Protein AF-A0A7X7R3F4-F1 (afdb_monomer_lite)

pLDDT: mean 77.87, std 14.94, range [39.56, 94.31]

Sequence (97 aa):
MKFFKLNKDDILKIIIDYLAEKNGYNIFRAKAIILQDKNEMRAIVGIDKIDGDIIIDEQLLLKMDSSMDINGGHNNNGLTDEELSQVLDRMIKTGDF

Radius of gyration: 14.48 Å; chains: 1; bounding box: 34×30×41 Å

Secondary structure (DSSP, 8-state):
-------HHHHHHHHHHHHHHHTT-SSEEEEEEEEEETTEEEEEEEEEETT-S----HHHHHHHHHHS--TT-SSS-S--HHHHHHHHHHHHHS---

Foldseek 3Di:
DDDDDDDPVRVLVLVQVLVCVVVVAPAKDKDKDWDDDPPDIDMQMDIDHPPDPDDDDPVVSVVCVVVDDDQDPPPDGDDDPVSVVVSVVVCVVPDPD

Structure (mmCIF, N/CA/C/O backbone):
data_AF-A0A7X7R3F4-F1
#
_entry.id   AF-A0A7X7R3F4-F1
#
loop_
_atom_site.group_PDB
_atom_site.id
_atom_site.type_symbol
_atom_site.label_atom_id
_atom_site.label_alt_id
_atom_site.label_comp_id
_atom_site.label_asym_id
_atom_site.label_entity_id
_atom_site.label_seq_id
_atom_site.pdbx_PDB_ins_code
_atom_site.Cartn_x
_atom_site.Cartn_y
_atom_site.Cartn_z
_atom_site.occupancy
_atom_site.B_iso_or_equiv
_atom_site.auth_seq_id
_atom_site.auth_comp_id
_atom_site.auth_asym_id
_atom_site.auth_atom_id
_atom_site.pdbx_PDB_model_num
ATOM 1 N N . MET A 1 1 ? 8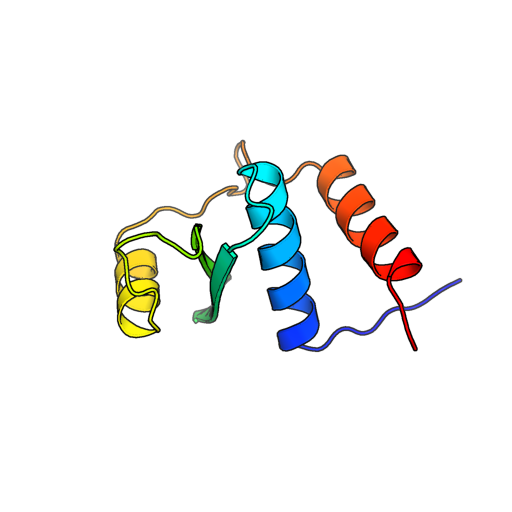.255 9.311 26.977 1.00 57.97 1 MET A N 1
ATOM 2 C CA . MET A 1 1 ? 8.634 9.263 25.550 1.00 57.97 1 MET A CA 1
ATOM 3 C C . MET A 1 1 ? 8.392 7.850 25.057 1.00 57.97 1 MET A C 1
ATOM 5 O O . MET A 1 1 ? 8.812 6.925 25.740 1.00 57.97 1 MET A O 1
ATOM 9 N N . LYS A 1 2 ? 7.649 7.680 23.963 1.00 71.25 2 LYS A N 1
ATOM 10 C CA . LYS A 1 2 ? 7.352 6.369 23.374 1.00 71.25 2 LYS A CA 1
ATOM 11 C C . LYS A 1 2 ? 7.987 6.326 21.986 1.00 71.25 2 LYS A C 1
ATOM 13 O O . LYS A 1 2 ? 7.876 7.304 21.255 1.00 71.25 2 LYS A O 1
ATOM 18 N N . PHE A 1 3 ? 8.661 5.228 21.663 1.00 67.12 3 PHE A N 1
ATOM 19 C CA . PHE A 1 3 ? 9.226 4.974 20.340 1.00 67.12 3 PHE A CA 1
ATOM 20 C C . PHE A 1 3 ? 8.475 3.809 19.710 1.00 67.12 3 PHE A C 1
ATOM 22 O O . PHE A 1 3 ? 8.160 2.842 20.401 1.00 67.12 3 PHE A O 1
ATOM 29 N N . PHE A 1 4 ? 8.232 3.892 18.407 1.00 76.81 4 PHE A N 1
ATOM 30 C CA . PHE A 1 4 ? 7.615 2.831 17.621 1.00 76.81 4 PHE A CA 1
ATOM 31 C C . PHE A 1 4 ? 8.543 2.501 16.454 1.00 76.81 4 PHE A C 1
ATOM 33 O O . PHE A 1 4 ? 9.133 3.399 15.853 1.00 76.81 4 PHE A O 1
ATOM 40 N N . LYS A 1 5 ? 8.702 1.213 16.155 1.00 75.06 5 LYS A N 1
ATOM 41 C CA . LYS A 1 5 ? 9.486 0.720 15.022 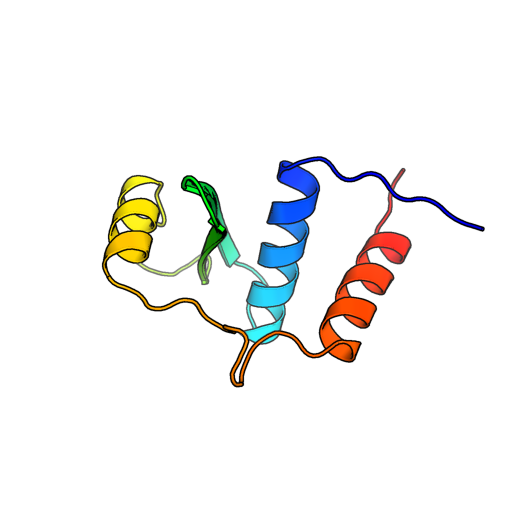1.00 75.06 5 LYS A CA 1
ATOM 42 C C . LYS A 1 5 ? 8.604 -0.250 14.254 1.00 75.06 5 LYS A C 1
ATOM 44 O O . LYS A 1 5 ? 8.206 -1.263 14.815 1.00 75.06 5 LYS A O 1
ATOM 49 N N . LEU A 1 6 ? 8.309 0.085 13.005 1.00 80.44 6 LEU A N 1
ATOM 50 C CA . LEU A 1 6 ? 7.426 -0.685 12.135 1.00 80.44 6 LEU A CA 1
ATOM 51 C C . LEU A 1 6 ? 8.254 -1.322 11.025 1.00 80.44 6 LEU A C 1
ATOM 53 O O . LEU A 1 6 ? 9.182 -0.697 10.501 1.00 80.44 6 LEU A O 1
ATOM 57 N N . ASN A 1 7 ? 7.944 -2.570 10.690 1.00 84.38 7 ASN A N 1
ATOM 58 C CA . ASN A 1 7 ? 8.505 -3.203 9.506 1.00 84.38 7 ASN A CA 1
ATOM 59 C C . ASN A 1 7 ? 7.681 -2.820 8.256 1.00 84.38 7 ASN A C 1
ATOM 61 O O . ASN A 1 7 ? 6.680 -2.108 8.337 1.00 84.38 7 ASN A O 1
ATOM 65 N N . LYS A 1 8 ? 8.123 -3.271 7.078 1.00 85.31 8 LYS A N 1
ATOM 66 C CA . LYS A 1 8 ? 7.450 -2.986 5.802 1.00 85.31 8 LYS A CA 1
ATOM 67 C C . LYS A 1 8 ? 5.990 -3.456 5.784 1.00 85.31 8 LYS A C 1
ATOM 69 O O . LYS A 1 8 ? 5.135 -2.729 5.285 1.00 85.31 8 LYS A O 1
ATOM 74 N N . ASP A 1 9 ? 5.720 -4.649 6.296 1.00 86.25 9 ASP A N 1
ATOM 75 C CA . ASP A 1 9 ? 4.391 -5.256 6.256 1.00 86.25 9 ASP A CA 1
ATOM 76 C C . ASP A 1 9 ? 3.433 -4.531 7.199 1.00 86.25 9 ASP A C 1
ATOM 78 O O . ASP A 1 9 ? 2.295 -4.265 6.817 1.00 86.25 9 ASP A O 1
ATOM 82 N N . ASP A 1 10 ? 3.920 -4.113 8.372 1.00 83.44 10 ASP A N 1
ATOM 83 C CA . ASP A 1 10 ? 3.166 -3.260 9.290 1.00 83.44 10 ASP A CA 1
ATOM 84 C C . ASP A 1 10 ? 2.772 -1.957 8.582 1.00 83.44 10 ASP A C 1
ATOM 86 O O . ASP A 1 10 ? 1.595 -1.611 8.540 1.00 83.44 10 ASP A O 1
ATOM 90 N N . ILE A 1 11 ? 3.736 -1.272 7.949 1.00 83.94 11 ILE A N 1
ATOM 91 C CA . ILE A 1 11 ? 3.505 -0.025 7.199 1.00 83.94 11 ILE A CA 1
ATOM 92 C C . ILE A 1 11 ? 2.435 -0.218 6.120 1.00 83.94 11 ILE A C 1
ATOM 94 O O . ILE A 1 11 ? 1.509 0.584 6.011 1.00 83.94 11 ILE A O 1
ATOM 98 N N . LEU A 1 12 ? 2.532 -1.285 5.328 1.00 87.75 12 LEU A N 1
ATOM 99 C CA . LEU A 1 12 ? 1.576 -1.545 4.255 1.00 87.75 12 LEU A CA 1
ATOM 100 C C . LEU A 1 12 ? 0.186 -1.906 4.779 1.00 87.75 12 LEU A C 1
ATOM 102 O O . LEU A 1 12 ? -0.804 -1.423 4.229 1.00 87.75 12 LEU A O 1
ATOM 106 N N . LYS A 1 13 ? 0.100 -2.710 5.843 1.00 85.69 13 LYS A N 1
ATOM 107 C CA . LYS A 1 13 ? -1.170 -3.069 6.482 1.00 85.69 13 LYS A CA 1
ATOM 108 C C . LYS A 1 13 ? -1.919 -1.821 6.942 1.00 85.69 13 LYS A C 1
ATOM 110 O O . LYS A 1 13 ? -3.105 -1.689 6.673 1.00 85.69 13 LYS A O 1
ATOM 115 N N . ILE A 1 14 ? -1.208 -0.881 7.557 1.00 81.88 14 ILE A N 1
ATOM 116 C CA . ILE A 1 14 ? -1.767 0.387 8.037 1.00 81.88 14 ILE A CA 1
ATOM 117 C C . ILE A 1 14 ? -2.384 1.191 6.895 1.00 81.88 14 ILE A C 1
ATOM 119 O O . ILE A 1 14 ? -3.509 1.676 7.005 1.00 81.88 14 ILE A O 1
ATOM 123 N N . ILE A 1 15 ? -1.646 1.326 5.792 1.00 84.00 15 ILE A N 1
ATOM 124 C CA . ILE A 1 15 ? -2.109 2.076 4.623 1.00 84.00 15 ILE A CA 1
ATOM 125 C C . ILE A 1 15 ? -3.343 1.394 4.023 1.00 84.00 15 ILE A C 1
ATOM 127 O O . ILE A 1 15 ? -4.315 2.069 3.689 1.00 84.00 15 ILE A O 1
ATOM 131 N N . ILE A 1 16 ? -3.324 0.063 3.914 1.00 89.44 16 ILE A N 1
ATOM 132 C CA . ILE A 1 16 ? -4.449 -0.728 3.409 1.00 89.44 16 ILE A CA 1
ATOM 133 C C . ILE A 1 16 ? -5.695 -0.529 4.274 1.00 89.44 16 ILE A C 1
ATOM 135 O O . ILE A 1 16 ? -6.747 -0.192 3.735 1.00 89.44 16 ILE A O 1
ATOM 139 N N . ASP A 1 17 ? -5.582 -0.717 5.589 1.00 86.38 17 ASP A N 1
ATOM 140 C CA . ASP A 1 17 ? -6.724 -0.660 6.506 1.00 86.38 17 ASP A CA 1
ATOM 141 C C . ASP A 1 17 ? -7.360 0.740 6.489 1.00 86.38 17 ASP A C 1
ATOM 143 O O . ASP A 1 17 ? -8.580 0.874 6.375 1.00 86.38 17 ASP A O 1
ATOM 147 N N . TYR A 1 18 ? -6.533 1.791 6.493 1.00 83.12 18 TYR A N 1
ATOM 148 C CA . TYR A 1 18 ? -7.007 3.167 6.358 1.00 83.12 18 TYR A CA 1
ATOM 149 C C . TYR A 1 18 ? -7.753 3.406 5.038 1.00 83.12 18 TYR A C 1
ATOM 151 O O . TYR A 1 18 ? -8.852 3.966 5.025 1.00 83.12 18 TYR A O 1
ATOM 159 N N . LEU A 1 19 ? -7.161 3.002 3.911 1.00 84.69 19 LEU A N 1
ATOM 160 C CA . LEU A 1 19 ? -7.760 3.220 2.598 1.00 84.69 19 LEU A CA 1
ATOM 161 C C . LEU A 1 19 ? -9.054 2.415 2.434 1.00 84.69 19 LEU A C 1
ATOM 163 O O . LEU A 1 19 ? -10.008 2.925 1.850 1.00 84.69 19 LEU A O 1
ATOM 167 N N . ALA A 1 20 ? -9.118 1.190 2.955 1.00 87.81 20 ALA A N 1
ATOM 168 C CA . ALA A 1 20 ? -10.333 0.385 2.935 1.00 87.81 20 ALA A CA 1
ATOM 169 C C . ALA A 1 20 ? -11.471 1.077 3.693 1.00 87.81 20 ALA A C 1
ATOM 171 O O . ALA A 1 20 ? -12.569 1.224 3.154 1.00 87.81 20 ALA A O 1
ATOM 172 N N . GLU A 1 21 ? -11.196 1.584 4.894 1.00 85.25 21 GLU A N 1
ATOM 173 C CA . GLU A 1 21 ? -12.187 2.309 5.682 1.00 85.25 21 GLU A CA 1
ATOM 174 C C . GLU A 1 21 ? -12.633 3.608 5.005 1.00 85.25 21 GLU A C 1
ATOM 176 O O . GLU A 1 21 ? -13.835 3.862 4.903 1.00 85.25 21 GLU A O 1
ATOM 181 N N . LYS A 1 22 ? -11.692 4.398 4.470 1.00 82.06 22 LYS A N 1
ATOM 182 C CA . LYS A 1 22 ? -12.002 5.633 3.730 1.00 82.06 22 LYS A CA 1
ATOM 183 C C . LYS A 1 22 ? -12.927 5.373 2.536 1.00 82.06 22 LYS A C 1
ATOM 185 O O . LYS A 1 22 ? -13.738 6.229 2.193 1.00 82.06 22 LYS A O 1
ATOM 190 N N . ASN A 1 23 ? -12.825 4.194 1.922 1.00 82.75 23 ASN A N 1
ATOM 191 C CA . ASN A 1 23 ? -13.665 3.766 0.802 1.00 82.75 23 ASN A CA 1
ATOM 192 C C . ASN A 1 23 ? -14.913 2.964 1.236 1.00 82.75 23 ASN A C 1
ATOM 194 O O . ASN A 1 23 ? -15.651 2.469 0.386 1.00 82.75 23 ASN A O 1
ATOM 198 N N . GLY A 1 24 ? -15.184 2.843 2.542 1.00 87.00 24 GLY A N 1
ATOM 199 C CA . GLY A 1 24 ? -16.367 2.160 3.073 1.00 87.00 24 GLY A CA 1
ATOM 200 C C . GLY A 1 24 ? -16.342 0.638 2.905 1.00 87.00 24 GLY A C 1
ATOM 201 O O . GLY A 1 24 ? -17.397 -0.000 2.845 1.00 87.00 24 GLY A O 1
ATOM 202 N N . TYR A 1 25 ? -15.156 0.039 2.800 1.00 86.00 25 TYR A N 1
ATOM 203 C CA . TYR A 1 25 ? -14.996 -1.401 2.662 1.00 86.00 25 TYR A CA 1
ATOM 204 C C . TYR A 1 25 ? -14.815 -2.081 4.022 1.00 86.00 25 TYR A C 1
ATOM 206 O O . TYR A 1 25 ? -13.745 -2.040 4.620 1.00 86.00 25 TYR A O 1
ATOM 214 N N . ASN A 1 26 ? -15.860 -2.773 4.482 1.00 83.38 26 ASN A N 1
ATOM 215 C CA . ASN A 1 26 ? -15.808 -3.571 5.716 1.00 83.38 26 ASN A CA 1
ATOM 216 C C . ASN A 1 26 ? -15.133 -4.938 5.519 1.00 83.38 26 ASN A C 1
ATOM 218 O O . ASN A 1 26 ? -14.520 -5.469 6.438 1.00 83.38 26 ASN A O 1
ATOM 222 N N . ILE A 1 27 ? -15.282 -5.527 4.330 1.00 87.56 27 ILE A N 1
ATOM 223 C CA . ILE A 1 27 ? -14.652 -6.790 3.935 1.00 87.56 27 ILE A CA 1
ATOM 224 C C . ILE A 1 27 ? -14.070 -6.563 2.547 1.00 87.56 27 ILE A C 1
ATOM 226 O O . ILE A 1 27 ? -14.798 -6.257 1.600 1.00 87.56 27 ILE A O 1
ATOM 230 N N . PHE A 1 28 ? -12.755 -6.685 2.436 1.00 91.69 28 PHE A N 1
ATOM 231 C CA . PHE A 1 28 ? -12.023 -6.326 1.233 1.00 91.69 28 PHE A CA 1
ATOM 232 C C . PHE A 1 28 ? -10.901 -7.313 0.956 1.00 91.69 28 PHE A C 1
ATOM 234 O O . PHE A 1 28 ? -10.462 -8.069 1.823 1.00 91.69 28 PHE A O 1
ATOM 241 N N . ARG A 1 29 ? -10.418 -7.262 -0.278 1.00 91.44 29 ARG A N 1
ATOM 242 C CA . ARG A 1 29 ? -9.119 -7.800 -0.661 1.00 91.44 29 ARG A CA 1
ATOM 243 C C . ARG A 1 29 ? -8.210 -6.636 -1.008 1.00 91.44 29 ARG A C 1
ATOM 245 O O . ARG A 1 29 ? -8.649 -5.633 -1.570 1.00 91.44 29 ARG A O 1
ATOM 252 N N . ALA A 1 30 ? -6.939 -6.777 -0.680 1.00 92.19 30 ALA A N 1
ATOM 253 C CA . ALA A 1 30 ? -5.954 -5.763 -0.985 1.00 92.19 30 ALA A CA 1
ATOM 254 C C . ALA A 1 30 ? -4.618 -6.401 -1.332 1.00 92.19 30 ALA A C 1
ATOM 256 O O . ALA A 1 30 ? -4.277 -7.484 -0.850 1.00 92.19 30 ALA A O 1
ATOM 257 N N . LYS A 1 31 ? -3.848 -5.689 -2.146 1.00 93.25 31 LYS A N 1
ATOM 258 C CA . LYS A 1 31 ? -2.431 -5.958 -2.347 1.00 93.25 31 LYS A CA 1
ATOM 259 C C . LYS A 1 31 ? -1.700 -4.631 -2.383 1.00 93.25 31 LYS A C 1
ATOM 261 O O . LYS A 1 31 ? -2.180 -3.670 -2.982 1.00 93.25 31 LYS A O 1
ATOM 266 N N . ALA A 1 32 ? -0.540 -4.593 -1.747 1.00 92.56 32 ALA A N 1
ATOM 267 C CA . ALA A 1 32 ? 0.306 -3.418 -1.734 1.00 92.56 32 ALA A CA 1
ATOM 268 C C . ALA A 1 32 ? 1.758 -3.786 -2.019 1.00 92.56 32 ALA A C 1
ATOM 270 O O . ALA A 1 32 ? 2.233 -4.847 -1.613 1.00 92.56 32 ALA A O 1
ATOM 271 N N . ILE A 1 33 ? 2.463 -2.883 -2.692 1.00 92.50 33 ILE A N 1
ATOM 272 C CA . ILE A 1 33 ? 3.905 -2.958 -2.914 1.00 92.50 33 ILE A CA 1
ATOM 273 C C . ILE A 1 33 ? 4.545 -1.617 -2.568 1.00 92.50 33 ILE A C 1
ATOM 275 O O . ILE A 1 33 ? 3.938 -0.567 -2.757 1.00 92.50 33 ILE A O 1
ATOM 279 N N . ILE A 1 34 ? 5.782 -1.662 -2.074 1.00 90.94 34 ILE A N 1
ATOM 280 C CA . ILE A 1 34 ? 6.638 -0.477 -1.965 1.00 90.94 34 ILE A CA 1
ATOM 281 C C . ILE A 1 34 ? 7.641 -0.542 -3.100 1.00 90.94 34 ILE A C 1
ATOM 283 O O . ILE A 1 34 ? 8.368 -1.533 -3.214 1.00 90.94 34 ILE A O 1
ATOM 287 N N . LEU A 1 35 ? 7.684 0.520 -3.893 1.00 89.88 35 LEU A N 1
ATOM 288 C CA . LEU A 1 35 ? 8.704 0.755 -4.897 1.00 89.88 35 LEU A CA 1
ATOM 289 C C . LEU A 1 35 ? 9.612 1.887 -4.436 1.00 89.88 35 LEU A C 1
ATOM 291 O O . LEU A 1 35 ? 9.184 2.831 -3.771 1.00 89.88 35 LEU A O 1
ATOM 295 N N . GLN A 1 36 ? 10.879 1.777 -4.805 1.00 86.44 36 GLN A N 1
ATOM 296 C CA . GLN A 1 36 ? 11.870 2.808 -4.565 1.00 86.44 36 GLN A CA 1
ATOM 297 C C . GLN A 1 36 ? 12.622 3.055 -5.866 1.00 86.44 36 GLN A C 1
ATOM 299 O O . GLN A 1 36 ? 13.256 2.144 -6.397 1.00 86.44 36 GLN A O 1
ATOM 304 N N . ASP A 1 37 ? 12.542 4.285 -6.364 1.00 84.00 37 ASP A N 1
ATOM 305 C CA . ASP A 1 37 ? 13.487 4.805 -7.349 1.00 84.00 37 ASP A CA 1
ATOM 306 C C . ASP A 1 37 ? 14.473 5.749 -6.640 1.00 84.00 37 ASP A C 1
ATOM 308 O O . ASP A 1 37 ? 14.288 6.094 -5.471 1.00 84.00 37 ASP A O 1
ATOM 312 N N . LYS A 1 38 ? 15.546 6.149 -7.325 1.00 76.88 38 LYS A N 1
ATOM 313 C CA . LYS A 1 38 ? 16.716 6.861 -6.786 1.00 76.88 38 LYS A CA 1
ATOM 314 C C . LYS A 1 38 ? 16.383 7.996 -5.813 1.00 76.88 38 LYS A C 1
ATOM 316 O O . LYS A 1 38 ? 17.141 8.191 -4.868 1.00 76.88 38 LYS A O 1
ATOM 321 N N . ASN A 1 39 ? 15.273 8.706 -6.026 1.00 76.50 39 ASN A N 1
ATOM 322 C CA . ASN A 1 39 ? 14.890 9.873 -5.232 1.00 76.50 39 ASN A CA 1
ATOM 323 C C . ASN A 1 39 ? 13.525 9.757 -4.539 1.00 76.50 39 ASN A C 1
ATOM 325 O O . ASN A 1 39 ? 13.160 10.672 -3.806 1.00 76.50 39 ASN A O 1
ATOM 329 N N . GLU A 1 40 ? 12.764 8.681 -4.753 1.00 80.31 40 GLU A N 1
ATOM 330 C CA . GLU A 1 40 ? 11.389 8.601 -4.257 1.00 80.31 40 GLU A CA 1
ATOM 331 C C . GLU A 1 40 ? 10.992 7.171 -3.889 1.00 80.31 40 GLU A C 1
ATOM 333 O O . GLU A 1 40 ? 11.132 6.231 -4.677 1.00 80.31 40 GLU A O 1
ATOM 338 N N . MET A 1 41 ? 10.476 7.024 -2.669 1.00 84.31 41 MET A N 1
ATOM 339 C CA . MET A 1 41 ? 9.819 5.813 -2.199 1.00 84.31 41 MET A CA 1
ATOM 340 C C . MET A 1 41 ? 8.313 6.034 -2.244 1.00 84.31 41 MET A C 1
ATOM 342 O O . MET A 1 41 ? 7.822 7.043 -1.746 1.00 84.31 41 MET A O 1
ATOM 346 N N . ARG A 1 42 ? 7.582 5.072 -2.799 1.00 86.12 42 ARG A N 1
ATOM 347 C CA . ARG A 1 42 ? 6.125 5.139 -2.923 1.00 86.12 42 ARG A CA 1
ATOM 348 C C . ARG A 1 42 ? 5.493 3.778 -2.686 1.00 86.12 42 ARG A C 1
ATOM 350 O O . ARG A 1 42 ? 6.079 2.743 -3.006 1.00 86.12 42 ARG A O 1
ATOM 357 N N . ALA A 1 43 ? 4.299 3.790 -2.110 1.00 88.94 43 ALA A N 1
ATOM 358 C CA . ALA A 1 43 ? 3.473 2.604 -1.955 1.00 88.94 43 ALA A CA 1
ATOM 359 C C . ALA A 1 43 ? 2.365 2.621 -3.010 1.00 88.94 43 ALA A C 1
ATOM 361 O O . ALA A 1 43 ? 1.651 3.613 -3.134 1.00 88.94 43 ALA A O 1
ATOM 362 N N . ILE A 1 44 ? 2.203 1.518 -3.736 1.00 91.38 44 ILE A N 1
ATOM 363 C CA . ILE A 1 44 ? 1.060 1.303 -4.624 1.00 91.38 44 ILE A CA 1
ATOM 364 C C . ILE A 1 44 ? 0.155 0.291 -3.949 1.00 91.38 44 ILE A C 1
ATOM 366 O O . ILE A 1 44 ? 0.591 -0.817 -3.632 1.00 91.38 44 ILE A O 1
ATOM 370 N N . VAL A 1 45 ? -1.092 0.689 -3.717 1.00 91.31 45 VAL A N 1
ATOM 371 C CA . VAL A 1 45 ? -2.082 -0.106 -2.996 1.00 91.31 45 VAL A CA 1
ATOM 372 C C . VAL A 1 45 ? -3.316 -0.260 -3.868 1.00 91.31 45 VAL A C 1
ATOM 374 O O . VAL A 1 45 ? -3.950 0.724 -4.238 1.00 91.31 45 VAL A O 1
ATOM 377 N N . GLY A 1 46 ? -3.655 -1.503 -4.190 1.00 92.75 46 GLY A N 1
ATOM 378 C CA . GLY A 1 46 ? -4.938 -1.852 -4.782 1.00 92.75 46 GLY A CA 1
ATOM 379 C C . GLY A 1 46 ? -5.860 -2.387 -3.697 1.00 92.75 46 GLY A C 1
ATOM 380 O O . GLY A 1 46 ? -5.457 -3.273 -2.939 1.00 92.75 46 GLY A O 1
ATOM 381 N N . ILE A 1 47 ? -7.086 -1.870 -3.640 1.00 91.56 47 ILE A N 1
ATOM 382 C CA . ILE A 1 47 ? -8.136 -2.331 -2.727 1.00 91.56 47 ILE A CA 1
ATOM 383 C C . ILE A 1 47 ? -9.425 -2.478 -3.516 1.00 91.56 47 ILE A C 1
ATOM 385 O O . ILE A 1 47 ? -9.785 -1.597 -4.294 1.00 91.56 47 ILE A O 1
ATOM 389 N N . ASP A 1 48 ? -10.111 -3.587 -3.293 1.00 91.62 48 ASP A N 1
ATOM 390 C CA . ASP A 1 48 ? -11.412 -3.861 -3.883 1.00 91.62 48 ASP A CA 1
ATOM 391 C C . ASP A 1 48 ? -12.275 -4.634 -2.883 1.00 91.62 48 ASP A C 1
ATOM 393 O O . ASP A 1 48 ? -11.770 -5.242 -1.929 1.00 91.62 48 ASP A O 1
ATOM 397 N N . LYS A 1 49 ? -13.588 -4.631 -3.101 1.00 89.25 49 LYS A N 1
ATOM 398 C CA . LYS A 1 49 ? -14.502 -5.468 -2.329 1.00 89.25 49 LYS A CA 1
ATOM 399 C C . LYS A 1 49 ? -14.146 -6.940 -2.521 1.00 89.25 49 LYS A C 1
ATOM 401 O O . LYS A 1 49 ? -13.599 -7.345 -3.549 1.00 89.25 49 LYS A O 1
ATOM 406 N N . ILE A 1 50 ? -14.465 -7.758 -1.521 1.00 87.44 50 ILE A N 1
ATOM 407 C CA . ILE A 1 50 ? -14.171 -9.196 -1.566 1.00 87.44 50 ILE A CA 1
ATOM 408 C C . ILE A 1 50 ? -14.859 -9.906 -2.746 1.00 87.44 50 ILE A C 1
ATOM 410 O O . ILE A 1 50 ? -14.319 -10.871 -3.280 1.00 87.44 50 ILE A O 1
ATOM 414 N N . ASP A 1 51 ? -16.019 -9.395 -3.160 1.00 86.75 51 ASP A N 1
ATOM 415 C CA . ASP A 1 51 ? -16.866 -9.873 -4.253 1.00 86.75 51 ASP A CA 1
ATOM 416 C C . ASP A 1 51 ? -16.638 -9.128 -5.576 1.00 86.75 51 ASP A C 1
ATOM 418 O O . ASP A 1 51 ? -17.387 -9.331 -6.527 1.00 86.75 51 ASP A O 1
ATOM 422 N N . GLY A 1 52 ? -15.617 -8.271 -5.660 1.00 82.31 52 GLY A N 1
ATOM 423 C CA . GLY A 1 52 ? -15.288 -7.593 -6.906 1.00 82.31 52 GLY A CA 1
ATOM 424 C C . GLY A 1 52 ? -14.763 -8.557 -7.976 1.00 82.31 52 GLY A C 1
ATOM 425 O O . GLY A 1 52 ? -14.235 -9.641 -7.687 1.00 82.31 52 GLY A O 1
ATOM 426 N N . ASP A 1 53 ? -14.756 -8.102 -9.225 1.00 85.88 53 ASP A N 1
ATOM 427 C CA . ASP A 1 53 ? -14.276 -8.891 -10.369 1.00 85.88 53 ASP A CA 1
ATOM 428 C C . ASP A 1 53 ? -12.770 -8.715 -10.655 1.00 85.88 53 ASP A C 1
ATOM 430 O O . ASP A 1 53 ? -12.180 -9.469 -11.430 1.00 85.88 53 ASP A O 1
ATOM 434 N N . ILE A 1 54 ? -12.115 -7.728 -10.032 1.00 87.94 54 ILE A N 1
ATOM 435 C CA . ILE A 1 54 ? -10.726 -7.358 -10.336 1.00 87.94 54 ILE A CA 1
ATOM 436 C C . ILE A 1 54 ? -9.720 -8.150 -9.495 1.00 87.94 54 ILE A C 1
ATOM 438 O O . ILE A 1 54 ? -9.552 -7.932 -8.297 1.00 87.94 54 ILE A O 1
ATOM 442 N N . ILE A 1 55 ? -8.935 -9.007 -10.140 1.00 88.25 55 ILE A N 1
ATOM 443 C CA . ILE A 1 55 ? -7.797 -9.650 -9.477 1.00 88.25 55 ILE A CA 1
ATOM 444 C C . ILE A 1 55 ? -6.680 -8.617 -9.275 1.00 88.25 55 ILE A C 1
ATOM 446 O O . ILE A 1 55 ? -6.029 -8.192 -10.229 1.00 88.25 55 ILE A O 1
ATOM 450 N N . ILE A 1 56 ? -6.447 -8.226 -8.020 1.00 91.56 56 ILE A N 1
ATOM 451 C CA . ILE A 1 56 ? -5.365 -7.309 -7.649 1.00 91.56 56 ILE A CA 1
ATOM 452 C C . ILE A 1 56 ? -4.074 -8.110 -7.440 1.00 91.56 56 ILE A C 1
ATOM 454 O O . ILE A 1 56 ? -3.817 -8.644 -6.359 1.00 91.56 56 ILE A O 1
ATOM 458 N N . ASP A 1 57 ? -3.249 -8.191 -8.482 1.00 93.25 57 ASP A N 1
ATOM 459 C CA . ASP A 1 57 ? -1.932 -8.827 -8.434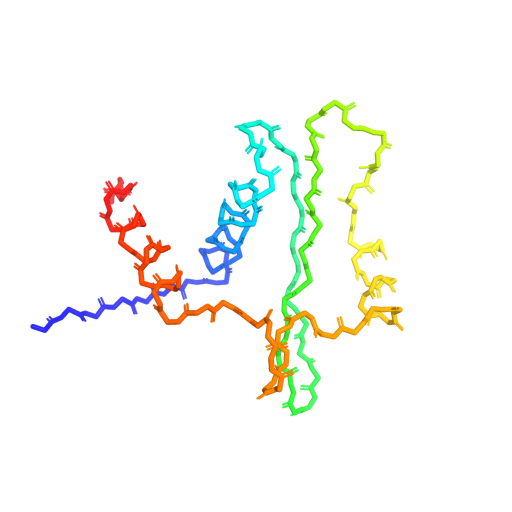 1.00 93.25 57 ASP A CA 1
ATOM 460 C C . ASP A 1 57 ? -0.776 -7.817 -8.549 1.00 93.25 57 ASP A C 1
ATOM 462 O O . ASP A 1 57 ? -0.972 -6.612 -8.661 1.00 93.25 57 ASP A O 1
ATOM 466 N N . GLU A 1 58 ? 0.463 -8.306 -8.471 1.00 92.44 58 GLU A N 1
ATOM 467 C CA . GLU A 1 58 ? 1.641 -7.429 -8.506 1.00 92.44 58 GLU A CA 1
ATOM 468 C C . GLU A 1 58 ? 1.866 -6.797 -9.882 1.00 92.44 58 GLU A C 1
ATOM 470 O O . GLU A 1 58 ? 2.285 -5.646 -9.963 1.00 92.44 58 GLU A O 1
ATOM 475 N N . GLN A 1 59 ? 1.544 -7.509 -10.966 1.00 93.75 59 GLN A N 1
ATOM 476 C CA . GLN A 1 59 ? 1.692 -6.974 -12.318 1.00 93.75 59 GLN A CA 1
ATOM 477 C C . GLN A 1 59 ? 0.727 -5.816 -12.554 1.00 93.75 59 GLN A C 1
ATOM 479 O O . GLN A 1 59 ? 1.093 -4.835 -13.200 1.00 93.75 59 GLN A O 1
ATOM 484 N N . LEU A 1 60 ? -0.492 -5.911 -12.021 1.00 94.31 60 LEU A N 1
ATOM 485 C CA . LEU A 1 60 ? -1.453 -4.823 -12.042 1.00 94.31 60 LEU A CA 1
ATOM 486 C C . LEU A 1 60 ? -0.912 -3.609 -11.283 1.00 94.31 60 LEU A C 1
ATOM 488 O O . LEU A 1 60 ? -0.938 -2.513 -11.832 1.00 94.31 60 LEU A O 1
ATOM 492 N N . LEU A 1 61 ? -0.365 -3.791 -10.077 1.00 94.12 61 LEU A N 1
ATOM 493 C CA . LEU A 1 61 ? 0.195 -2.679 -9.298 1.00 94.12 61 LEU A CA 1
ATOM 494 C C . LEU A 1 61 ? 1.377 -2.001 -10.009 1.00 94.12 61 LEU A C 1
ATOM 496 O O . LEU A 1 61 ? 1.440 -0.776 -10.041 1.00 94.12 61 LEU A O 1
ATOM 500 N N . LEU A 1 62 ? 2.269 -2.769 -10.642 1.00 93.69 62 LEU A N 1
ATOM 501 C CA . LEU A 1 62 ? 3.378 -2.221 -11.437 1.00 93.69 62 LEU A CA 1
ATOM 502 C C . LEU A 1 62 ? 2.895 -1.455 -12.679 1.00 93.69 62 LEU A C 1
ATOM 504 O O . LEU A 1 62 ? 3.484 -0.444 -13.056 1.00 93.69 62 LEU A O 1
ATOM 508 N N . LYS A 1 63 ? 1.813 -1.914 -13.320 1.00 93.94 63 LYS A N 1
ATOM 509 C CA . LYS A 1 63 ? 1.182 -1.168 -14.420 1.00 93.94 63 LYS A CA 1
ATOM 510 C C . LYS A 1 63 ? 0.579 0.137 -13.919 1.00 93.94 63 LYS A C 1
ATOM 512 O O . LYS A 1 63 ? 0.787 1.165 -14.555 1.00 93.94 63 LYS A O 1
ATOM 517 N N . MET A 1 64 ? -0.135 0.089 -12.791 1.00 92.50 64 MET A N 1
ATOM 518 C CA . MET A 1 64 ? -0.747 1.271 -12.186 1.00 92.50 64 MET A CA 1
ATOM 519 C C . MET A 1 64 ? 0.308 2.317 -11.857 1.00 92.50 64 MET A C 1
ATOM 521 O O . MET A 1 64 ? 0.149 3.445 -12.302 1.00 92.50 64 MET A O 1
ATOM 525 N N . ASP A 1 65 ? 1.421 1.922 -11.237 1.00 90.38 65 ASP A N 1
ATOM 526 C CA . ASP A 1 65 ? 2.568 2.791 -10.948 1.00 90.38 65 ASP A CA 1
ATOM 527 C C . ASP A 1 65 ? 3.044 3.620 -12.153 1.00 90.38 65 ASP A C 1
ATOM 529 O O . ASP A 1 65 ? 3.353 4.798 -12.024 1.00 90.38 65 ASP A O 1
ATOM 533 N N . SER A 1 66 ? 3.072 3.016 -13.343 1.00 87.50 66 SER A N 1
ATOM 534 C CA . SER A 1 66 ? 3.518 3.688 -14.572 1.00 87.50 66 SER A CA 1
ATOM 535 C C . SER A 1 66 ? 2.438 4.555 -15.232 1.00 87.50 66 SER A C 1
ATOM 537 O O . SER A 1 66 ? 2.737 5.303 -16.160 1.00 87.50 66 SER A O 1
ATOM 539 N N . SER A 1 67 ? 1.177 4.403 -14.821 1.00 89.00 67 SER A N 1
ATOM 540 C CA . SER A 1 67 ? 0.007 5.006 -15.476 1.00 89.00 67 SER A CA 1
ATOM 541 C C . SER A 1 67 ? -0.786 5.972 -14.597 1.00 89.00 67 SER A C 1
ATOM 543 O O . SER A 1 67 ? -1.697 6.625 -15.101 1.00 89.00 67 SER A O 1
ATOM 5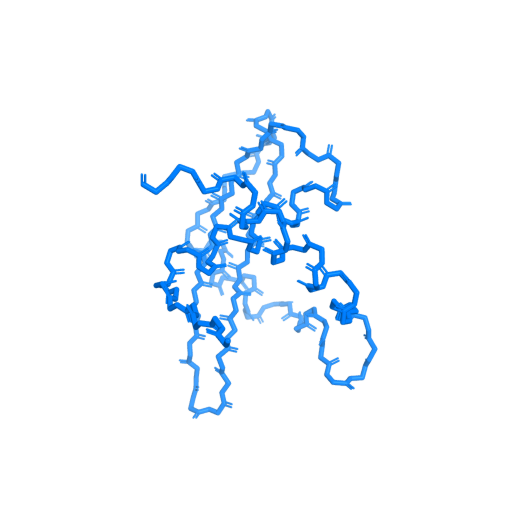45 N N . MET A 1 68 ? -0.477 6.037 -13.302 1.00 83.81 68 MET A N 1
ATOM 546 C CA . MET A 1 68 ? -1.180 6.864 -12.329 1.00 83.81 68 MET A CA 1
ATOM 547 C C . MET A 1 68 ? -0.248 7.916 -11.739 1.00 83.81 68 MET A C 1
ATOM 549 O O . MET A 1 68 ? 0.917 7.641 -11.458 1.00 83.81 68 MET A O 1
ATOM 553 N N . ASP A 1 69 ? -0.791 9.104 -11.501 1.00 80.88 69 ASP A N 1
ATOM 554 C CA . ASP A 1 69 ? -0.100 10.123 -10.723 1.00 80.88 69 ASP A CA 1
ATOM 555 C C . ASP A 1 69 ? -0.072 9.741 -9.234 1.00 80.88 69 ASP A C 1
ATOM 557 O O . ASP A 1 69 ? -0.898 8.965 -8.740 1.00 80.88 69 ASP A O 1
ATOM 561 N N . ILE A 1 70 ? 0.877 10.318 -8.494 1.00 77.81 70 ILE A N 1
ATOM 562 C CA . ILE A 1 70 ? 0.959 10.134 -7.044 1.00 77.81 70 ILE A CA 1
ATOM 563 C C . ILE A 1 70 ? -0.254 10.788 -6.382 1.00 77.81 70 ILE A C 1
ATOM 565 O O . ILE A 1 70 ? -0.429 12.009 -6.408 1.00 77.81 70 ILE A O 1
ATOM 569 N N . ASN A 1 71 ? -1.055 9.964 -5.711 1.00 69.62 71 ASN A N 1
ATOM 570 C CA . ASN A 1 71 ? -2.119 10.445 -4.843 1.00 69.62 71 ASN A CA 1
ATOM 571 C C . ASN A 1 71 ? -1.498 11.141 -3.623 1.00 69.62 71 ASN A C 1
ATOM 573 O O . ASN A 1 71 ? -0.856 10.493 -2.798 1.00 69.62 71 ASN A O 1
ATOM 577 N N . GLY A 1 72 ? -1.698 12.455 -3.504 1.00 58.47 72 GLY A N 1
ATOM 578 C CA . GLY A 1 72 ? -1.264 13.224 -2.337 1.00 58.47 72 GLY A CA 1
ATOM 579 C C . GLY A 1 72 ? 0.146 13.812 -2.395 1.00 58.47 72 GLY A C 1
ATOM 580 O O . GLY A 1 72 ? 0.773 13.972 -1.350 1.00 58.47 72 GLY A O 1
ATOM 581 N N . GLY A 1 73 ? 0.643 14.160 -3.588 1.00 52.16 73 GLY A N 1
ATOM 582 C CA . GLY A 1 73 ? 1.870 14.953 -3.725 1.00 52.16 73 GLY A CA 1
ATOM 583 C C . GLY A 1 73 ? 1.816 16.277 -2.943 1.00 52.16 73 GLY A C 1
ATOM 584 O O . GLY A 1 73 ? 0.741 16.758 -2.590 1.00 52.16 73 GLY A O 1
ATOM 585 N N . HIS A 1 74 ? 2.984 16.892 -2.706 1.00 49.34 74 HIS A N 1
ATOM 586 C CA . HIS A 1 74 ? 3.199 18.113 -1.896 1.00 49.34 74 HIS A CA 1
ATOM 587 C C . HIS A 1 74 ? 2.283 19.325 -2.208 1.00 49.34 74 HIS A C 1
ATOM 589 O O . HIS A 1 74 ? 2.304 20.304 -1.467 1.00 49.34 74 HIS A O 1
ATOM 595 N N . ASN A 1 75 ? 1.468 19.262 -3.263 1.00 49.12 75 ASN A N 1
ATOM 596 C CA . ASN A 1 75 ? 0.451 20.241 -3.619 1.00 49.12 75 ASN A CA 1
ATOM 597 C C . ASN A 1 75 ? -0.943 19.579 -3.654 1.00 49.12 75 ASN A C 1
ATOM 599 O O . ASN A 1 75 ? -1.421 19.198 -4.717 1.00 49.12 75 ASN A O 1
ATOM 603 N N . ASN A 1 76 ? -1.594 19.528 -2.488 1.00 52.94 76 ASN A N 1
ATOM 604 C CA . ASN A 1 76 ? -3.015 19.228 -2.246 1.00 52.94 76 ASN A CA 1
ATOM 605 C C . ASN A 1 76 ? -3.531 17.799 -2.535 1.00 52.94 76 ASN A C 1
ATOM 607 O O . ASN A 1 76 ? -3.483 17.303 -3.655 1.00 52.94 76 ASN A O 1
ATOM 611 N N . ASN A 1 77 ? -4.185 17.234 -1.506 1.00 51.91 77 ASN A N 1
ATOM 612 C CA . ASN A 1 77 ? -4.984 15.989 -1.453 1.00 51.91 77 ASN A CA 1
ATOM 613 C C . ASN A 1 77 ? -4.279 14.715 -0.941 1.00 51.91 77 ASN A C 1
ATOM 615 O O . ASN A 1 77 ? -4.701 13.605 -1.263 1.00 51.91 77 ASN A O 1
ATOM 619 N N . GLY A 1 78 ? -3.233 14.857 -0.121 1.00 54.97 78 GLY A N 1
ATOM 620 C CA . GLY A 1 78 ? -2.712 13.763 0.710 1.00 54.97 78 GLY A CA 1
ATOM 621 C C . GLY A 1 78 ? -3.514 13.568 2.000 1.00 54.97 78 GLY A C 1
ATOM 622 O O . GLY A 1 78 ? -4.489 14.279 2.243 1.00 54.97 78 GLY A O 1
ATOM 623 N N . LEU A 1 79 ? -3.090 12.607 2.828 1.00 55.75 79 LEU A N 1
ATOM 624 C CA . LEU A 1 79 ? -3.597 12.471 4.194 1.00 55.75 79 LEU A CA 1
ATOM 625 C C . LEU A 1 79 ? -3.341 13.756 4.973 1.00 55.75 79 LEU A C 1
ATOM 627 O O . LEU A 1 79 ? -2.216 14.255 4.969 1.00 55.75 79 LEU A O 1
ATOM 631 N N . THR A 1 80 ? -4.355 14.271 5.660 1.00 64.75 80 THR A N 1
ATOM 632 C CA . THR A 1 80 ? -4.122 15.336 6.636 1.00 64.75 80 THR A CA 1
ATOM 633 C C . THR A 1 80 ? -3.355 14.782 7.838 1.00 64.75 80 THR A C 1
ATOM 635 O O . THR A 1 80 ? -3.424 13.589 8.146 1.00 64.75 80 THR A O 1
ATOM 638 N N . ASP A 1 81 ? -2.654 15.652 8.565 1.00 60.97 81 ASP A N 1
ATOM 639 C CA . ASP A 1 81 ? -1.965 15.278 9.811 1.00 60.97 81 ASP A CA 1
ATOM 640 C C . ASP A 1 81 ? -2.921 14.638 10.837 1.00 60.97 81 ASP A C 1
ATOM 642 O O . ASP A 1 81 ? -2.529 13.783 11.637 1.00 60.97 81 ASP A O 1
ATOM 646 N N . GLU A 1 82 ? -4.199 15.018 10.796 1.00 64.56 82 GLU A N 1
ATOM 647 C CA . GLU A 1 82 ? -5.255 14.454 11.632 1.00 64.56 82 GLU A CA 1
ATOM 648 C C . GLU A 1 82 ? -5.632 13.031 11.197 1.00 64.56 82 GLU A C 1
ATOM 650 O O . GLU A 1 82 ? -5.736 12.141 12.043 1.00 64.56 82 GLU A O 1
ATOM 655 N N . GLU A 1 83 ? -5.756 12.779 9.890 1.00 61.75 83 GLU A N 1
ATOM 656 C CA . GLU A 1 83 ? -5.991 11.434 9.351 1.00 61.75 83 GLU A CA 1
ATOM 657 C C . GLU A 1 83 ? -4.811 10.502 9.671 1.00 61.75 83 GLU A C 1
ATOM 659 O O . GLU A 1 83 ? -5.018 9.381 10.135 1.00 61.75 83 GLU A O 1
ATOM 664 N N . LEU A 1 84 ? -3.571 10.985 9.530 1.00 62.66 84 LEU A N 1
ATOM 665 C CA . LEU A 1 84 ? -2.364 10.267 9.956 1.00 62.66 84 LEU A CA 1
ATOM 666 C C . LEU A 1 84 ? -2.386 9.931 11.454 1.00 62.66 84 LEU A C 1
ATOM 668 O O . LEU A 1 84 ? -2.060 8.809 11.847 1.00 62.66 84 LEU A O 1
ATOM 672 N N . SER A 1 85 ? -2.800 10.880 12.294 1.00 59.25 85 SER A N 1
ATOM 673 C CA . SER A 1 85 ? -2.869 10.689 13.747 1.00 59.25 85 SER A CA 1
ATOM 674 C C . SER A 1 85 ? -3.923 9.650 14.144 1.00 59.25 85 SER A C 1
ATOM 676 O O . SER A 1 85 ? -3.659 8.797 14.989 1.00 59.25 85 SER A O 1
ATOM 678 N N . GLN A 1 86 ? -5.094 9.659 13.502 1.00 65.44 86 GLN A N 1
ATOM 679 C CA . GLN A 1 86 ? -6.164 8.686 13.761 1.00 65.44 86 GLN A CA 1
ATOM 680 C C . GLN A 1 86 ? -5.768 7.262 13.357 1.00 65.44 86 GLN A C 1
ATOM 682 O O . GLN A 1 86 ? -6.088 6.297 14.060 1.00 65.44 86 GLN A O 1
ATOM 687 N N . VAL A 1 87 ? -5.043 7.133 12.246 1.00 62.22 87 VAL A N 1
ATOM 688 C CA . VAL A 1 87 ? -4.486 5.861 11.781 1.00 62.22 87 VAL A CA 1
ATOM 689 C C . VAL A 1 87 ? -3.502 5.294 12.803 1.00 62.22 87 VAL A C 1
ATOM 691 O O . VAL A 1 87 ? -3.632 4.137 13.203 1.00 62.22 87 VAL A O 1
ATOM 694 N N . LEU A 1 88 ? -2.579 6.122 13.299 1.00 60.28 88 LEU A N 1
ATOM 695 C CA . LEU A 1 88 ? -1.617 5.726 14.331 1.00 60.28 88 LEU A CA 1
ATOM 696 C C . LEU A 1 88 ? -2.301 5.343 15.657 1.00 60.28 88 LEU A C 1
ATOM 698 O O . LEU A 1 88 ? -1.936 4.343 16.277 1.00 60.28 88 LEU A O 1
ATOM 702 N N . ASP A 1 89 ? -3.325 6.087 16.078 1.00 62.56 89 ASP A N 1
ATOM 703 C CA . ASP A 1 89 ? -4.058 5.827 17.323 1.00 62.56 89 ASP A CA 1
ATOM 704 C C . ASP A 1 89 ? -4.823 4.499 17.309 1.00 62.56 89 ASP A C 1
ATOM 706 O O . ASP A 1 89 ? -4.920 3.820 18.338 1.00 62.56 89 ASP A O 1
ATOM 710 N N . ARG A 1 90 ? -5.372 4.100 16.156 1.00 59.69 90 ARG A N 1
ATOM 711 C CA . ARG A 1 90 ? -6.053 2.806 16.018 1.00 59.69 90 ARG A CA 1
ATOM 712 C C . ARG A 1 90 ? -5.087 1.644 16.155 1.00 59.69 90 ARG A C 1
ATOM 714 O O . ARG A 1 90 ? -5.403 0.711 16.882 1.00 59.69 90 ARG A O 1
ATOM 721 N N . MET A 1 91 ? -3.896 1.742 15.575 1.00 54.16 91 MET A N 1
ATOM 722 C CA . MET A 1 91 ? -2.876 0.700 15.706 1.00 54.16 91 MET A CA 1
ATOM 723 C C . MET A 1 91 ? -2.449 0.459 17.152 1.00 54.16 91 MET A C 1
ATOM 725 O O . MET A 1 91 ? -2.274 -0.682 17.568 1.00 54.16 91 MET A O 1
ATOM 729 N N . ILE A 1 92 ? -2.282 1.536 17.929 1.00 55.94 92 ILE A N 1
ATOM 730 C CA . ILE A 1 92 ? -1.918 1.436 19.348 1.00 55.94 92 ILE A CA 1
ATOM 731 C C . ILE A 1 92 ? -3.029 0.724 20.133 1.00 55.94 92 ILE A C 1
ATOM 733 O O . ILE A 1 92 ? -2.741 0.015 21.095 1.00 55.94 92 ILE A O 1
ATOM 737 N N . LYS A 1 93 ? -4.292 0.900 19.727 1.00 57.47 93 LYS A N 1
ATOM 738 C CA . LYS A 1 93 ? -5.461 0.279 20.367 1.00 57.47 93 LYS A CA 1
ATOM 739 C C . LYS A 1 93 ? -5.718 -1.158 19.912 1.00 57.47 93 LYS A C 1
ATOM 741 O O . LYS A 1 93 ? -6.243 -1.930 20.704 1.00 57.47 93 LYS A O 1
ATOM 746 N N . THR A 1 94 ? -5.372 -1.515 18.676 1.00 50.94 94 THR A N 1
ATOM 747 C CA . THR A 1 94 ? -5.522 -2.877 18.131 1.00 50.94 94 THR A CA 1
ATOM 748 C C . THR A 1 94 ? -4.306 -3.767 18.381 1.00 50.94 94 THR A C 1
ATOM 750 O O . THR A 1 94 ? -4.278 -4.893 17.895 1.00 50.94 94 THR A O 1
ATOM 753 N N . GLY A 1 95 ? -3.291 -3.276 19.098 1.00 44.22 95 GLY A N 1
ATOM 754 C CA . GLY A 1 95 ? -2.126 -4.061 19.484 1.00 44.22 95 GLY A CA 1
ATOM 755 C C . GLY A 1 95 ? -2.481 -5.158 20.488 1.00 44.22 95 GLY A C 1
ATOM 756 O O . GLY A 1 95 ? -2.329 -4.957 21.691 1.00 44.22 95 GLY A O 1
ATOM 757 N N . ASP A 1 96 ? -2.889 -6.322 19.980 1.00 39.56 96 ASP A N 1
ATOM 758 C CA . ASP A 1 96 ? -2.347 -7.584 20.484 1.00 39.56 96 ASP 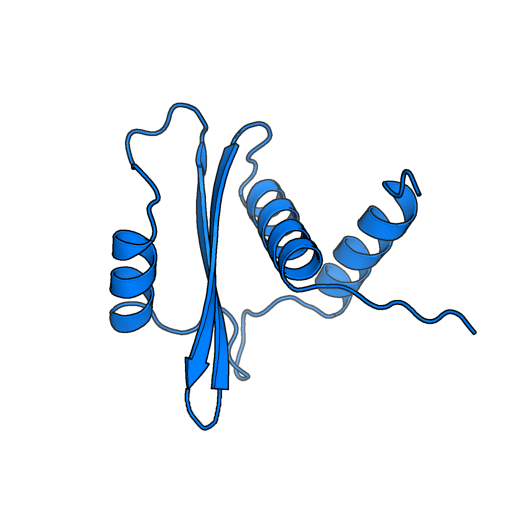A CA 1
ATOM 759 C C . ASP A 1 96 ? -0.825 -7.521 20.256 1.00 39.56 96 ASP A C 1
ATOM 761 O O . ASP A 1 96 ? -0.349 -7.597 19.119 1.00 39.56 96 ASP A O 1
ATOM 765 N N . P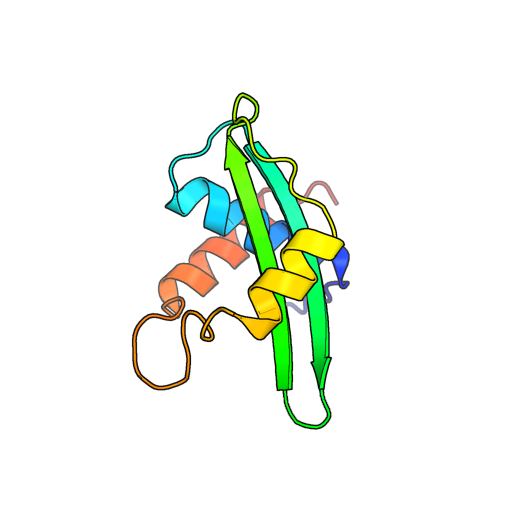HE A 1 97 ? -0.085 -7.268 21.338 1.00 42.22 97 PHE A N 1
ATOM 766 C CA . PHE A 1 97 ? 1.363 -7.468 21.422 1.00 42.22 97 PHE A CA 1
ATOM 767 C C . PHE A 1 97 ? 1.658 -8.887 21.903 1.00 42.22 97 PHE A C 1
ATOM 769 O O . PHE A 1 97 ? 0.956 -9.340 22.838 1.00 42.22 97 PHE A O 1
#